Protein AF-L9Y5I9-F1 (afdb_monomer_lite)

Organism: NCBI:txid1227496

Structure (mmCIF, N/CA/C/O backbone):
data_AF-L9Y5I9-F1
#
_entry.id   AF-L9Y5I9-F1
#
loop_
_atom_site.group_PDB
_atom_site.id
_atom_site.type_symbol
_atom_site.label_atom_id
_atom_site.label_alt_id
_atom_site.label_comp_id
_atom_site.label_asym_id
_atom_site.label_entity_id
_atom_site.label_seq_id
_atom_site.pdbx_PDB_ins_code
_atom_site.Cartn_x
_atom_site.Cartn_y
_atom_site.Cartn_z
_atom_site.occupancy
_atom_site.B_iso_or_equiv
_atom_site.auth_seq_id
_atom_site.auth_comp_id
_atom_site.auth_asym_id
_atom_site.auth_atom_id
_atom_site.pdbx_PDB_model_num
ATOM 1 N N . MET A 1 1 ? 33.901 -44.010 -12.557 1.00 44.62 1 MET A N 1
ATOM 2 C CA . MET A 1 1 ? 33.894 -42.882 -11.607 1.00 44.62 1 MET A CA 1
ATOM 3 C C . MET A 1 1 ? 32.979 -41.817 -12.180 1.00 44.62 1 MET A C 1
ATOM 5 O O . MET A 1 1 ? 33.336 -41.213 -13.182 1.00 44.62 1 MET A O 1
ATOM 9 N N . ALA A 1 2 ? 31.780 -41.702 -11.600 1.00 41.19 2 ALA A N 1
ATOM 10 C CA . ALA A 1 2 ? 30.924 -40.517 -11.685 1.00 41.19 2 ALA A CA 1
ATOM 11 C C . ALA A 1 2 ? 31.753 -39.282 -11.259 1.00 41.19 2 ALA A C 1
ATOM 13 O O . ALA A 1 2 ? 32.724 -39.438 -10.526 1.00 41.19 2 ALA A O 1
ATOM 14 N N . ASP A 1 3 ? 31.511 -38.062 -11.714 1.00 40.16 3 ASP A N 1
ATOM 15 C CA . ASP A 1 3 ? 30.253 -37.343 -11.558 1.00 40.16 3 ASP A CA 1
ATOM 16 C C . ASP A 1 3 ? 30.343 -36.080 -12.439 1.00 40.16 3 ASP A C 1
ATOM 18 O O . ASP A 1 3 ? 31.222 -35.239 -12.230 1.00 40.16 3 ASP A O 1
ATOM 22 N N . GLN A 1 4 ? 29.508 -35.960 -13.476 1.00 44.47 4 GLN A N 1
ATOM 23 C CA . GLN A 1 4 ? 29.348 -34.692 -14.193 1.00 44.47 4 GLN A CA 1
ATOM 24 C C . GLN A 1 4 ? 28.259 -33.910 -13.467 1.00 44.47 4 GLN A C 1
ATOM 26 O O . GLN A 1 4 ? 27.074 -34.068 -13.743 1.00 44.47 4 GLN A O 1
ATOM 31 N N . LEU A 1 5 ? 28.682 -33.083 -12.511 1.00 48.31 5 LEU A N 1
ATOM 32 C CA . LEU A 1 5 ? 27.813 -32.149 -11.808 1.00 48.31 5 LEU A CA 1
ATOM 33 C C . LEU A 1 5 ? 27.230 -31.139 -12.802 1.00 48.31 5 LEU A C 1
ATOM 35 O O . LEU A 1 5 ? 27.894 -30.197 -13.241 1.00 48.31 5 LEU A O 1
ATOM 39 N N . THR A 1 6 ? 25.961 -31.349 -13.132 1.00 48.31 6 THR A N 1
ATOM 40 C CA . THR A 1 6 ? 25.073 -30.417 -13.818 1.00 48.31 6 THR A CA 1
ATOM 41 C C . THR A 1 6 ? 25.069 -29.088 -13.060 1.00 48.31 6 THR A C 1
ATOM 43 O O . THR A 1 6 ? 24.433 -28.951 -12.014 1.00 48.31 6 THR A O 1
ATOM 46 N N . ARG A 1 7 ? 25.797 -28.085 -13.565 1.00 44.47 7 ARG A N 1
ATOM 47 C CA . ARG A 1 7 ? 25.635 -26.695 -13.124 1.00 44.47 7 ARG A CA 1
ATOM 48 C C . ARG A 1 7 ? 24.237 -26.250 -13.536 1.00 44.47 7 ARG A C 1
ATOM 50 O O . ARG A 1 7 ? 24.024 -25.868 -14.682 1.00 44.47 7 ARG A O 1
ATOM 57 N N . ALA A 1 8 ? 23.297 -26.301 -12.597 1.00 41.94 8 ALA A N 1
ATOM 58 C CA . ALA A 1 8 ? 22.062 -25.542 -12.692 1.00 41.94 8 ALA A CA 1
ATOM 59 C C . ALA A 1 8 ? 22.444 -24.077 -12.952 1.00 41.94 8 ALA A C 1
ATOM 61 O O . ALA A 1 8 ? 23.089 -23.439 -12.114 1.00 41.94 8 ALA A O 1
ATOM 62 N N . GLN A 1 9 ? 22.119 -23.577 -14.145 1.00 38.34 9 GLN A N 1
ATOM 63 C CA . GLN A 1 9 ? 22.194 -22.160 -14.468 1.00 38.34 9 GLN A CA 1
ATOM 64 C C . GLN A 1 9 ? 21.215 -21.449 -13.532 1.00 38.34 9 GLN A C 1
ATOM 66 O O . GLN A 1 9 ? 20.019 -21.395 -13.798 1.00 38.34 9 GLN A O 1
ATOM 71 N N . ARG A 1 10 ? 21.707 -20.948 -12.393 1.00 38.22 10 ARG A N 1
ATOM 72 C CA . ARG A 1 10 ? 20.985 -19.916 -11.653 1.00 38.22 10 ARG A CA 1
ATOM 73 C C . ARG A 1 10 ? 20.962 -18.715 -12.584 1.00 38.22 10 ARG A C 1
ATOM 75 O O . ARG A 1 10 ? 22.007 -18.105 -12.805 1.00 38.22 10 ARG A O 1
ATOM 82 N N . HIS A 1 11 ? 19.811 -18.450 -13.192 1.00 42.81 11 HIS A N 1
ATOM 83 C CA . HIS A 1 11 ? 19.554 -17.138 -13.765 1.00 42.81 11 HIS A CA 1
ATOM 84 C C . HIS A 1 11 ? 19.874 -16.122 -12.660 1.00 42.81 11 HIS A C 1
ATOM 86 O O . HIS A 1 11 ? 19.327 -16.271 -11.565 1.00 42.81 11 HIS A O 1
ATOM 92 N N . PRO A 1 12 ? 20.810 -15.181 -12.865 1.00 48.12 12 PRO A N 1
ATOM 93 C CA . PRO A 1 12 ? 20.970 -14.098 -11.913 1.00 48.12 12 PRO A CA 1
ATOM 94 C C . PRO A 1 12 ? 19.633 -13.362 -11.869 1.00 48.12 12 PRO A C 1
ATOM 96 O O . PRO A 1 12 ? 19.087 -13.028 -12.925 1.00 48.12 12 PRO A O 1
ATOM 99 N N . ASP A 1 13 ? 19.083 -13.178 -10.669 1.00 56.97 13 ASP A N 1
ATOM 100 C CA . ASP A 1 13 ? 17.950 -12.277 -10.505 1.00 56.97 13 ASP A CA 1
ATOM 101 C C . ASP A 1 13 ? 18.347 -10.926 -11.126 1.00 56.97 13 ASP A C 1
ATOM 103 O O . ASP A 1 13 ? 19.483 -10.479 -10.912 1.00 56.97 13 ASP A O 1
ATOM 107 N N . PRO A 1 14 ? 17.488 -10.322 -11.965 1.00 59.72 14 PRO A N 1
ATOM 108 C CA . PRO A 1 14 ? 17.801 -9.050 -12.606 1.00 59.72 14 PRO A CA 1
ATOM 109 C C . PRO A 1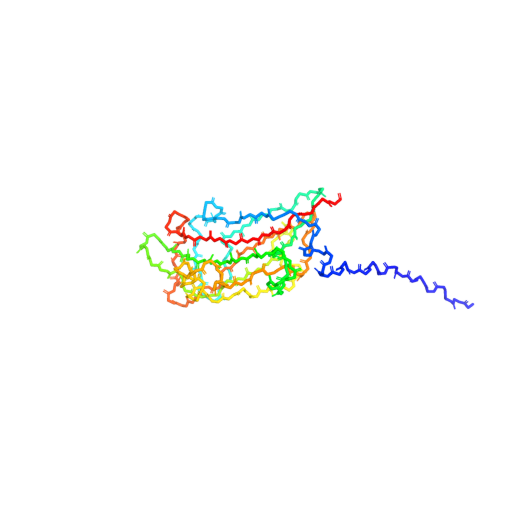 14 ? 18.188 -8.009 -11.549 1.00 59.72 14 PRO A C 1
ATOM 111 O O . PRO A 1 14 ? 17.601 -7.980 -10.465 1.00 59.72 14 PRO A O 1
ATOM 114 N N . ASP A 1 15 ? 19.190 -7.177 -11.854 1.00 68.38 15 ASP A N 1
ATOM 115 C CA . ASP A 1 15 ? 19.625 -6.109 -10.951 1.00 68.38 15 ASP A CA 1
ATOM 116 C C . ASP A 1 15 ? 18.411 -5.226 -10.611 1.00 68.38 15 ASP A C 1
ATOM 118 O O . ASP A 1 15 ? 17.645 -4.829 -11.492 1.00 68.38 15 ASP A O 1
ATOM 122 N N . VAL A 1 16 ? 18.220 -4.916 -9.326 1.00 63.91 16 VAL A N 1
ATOM 123 C CA . VAL A 1 16 ? 17.120 -4.066 -8.839 1.00 63.91 16 VAL A CA 1
ATOM 124 C C . VAL A 1 16 ? 17.113 -2.716 -9.560 1.00 63.91 16 VAL A C 1
ATOM 126 O O . VAL A 1 16 ? 16.048 -2.139 -9.776 1.00 63.91 16 VAL A O 1
ATOM 129 N N . ARG A 1 17 ? 18.284 -2.232 -9.995 1.00 61.31 17 ARG A N 1
ATOM 130 C CA . ARG A 1 17 ? 18.413 -1.011 -10.803 1.00 61.31 17 ARG A CA 1
ATOM 131 C C . ARG A 1 17 ? 17.784 -1.138 -12.189 1.00 61.31 17 ARG A C 1
ATOM 133 O O . ARG A 1 17 ? 17.122 -0.201 -12.627 1.00 61.31 17 ARG A O 1
ATOM 140 N N . ASP A 1 18 ? 17.954 -2.283 -12.845 1.00 69.69 18 ASP A N 1
ATOM 141 C CA . ASP A 1 18 ? 17.366 -2.548 -14.163 1.00 69.69 18 ASP A CA 1
ATOM 142 C C . ASP A 1 18 ? 15.847 -2.722 -14.049 1.00 69.69 18 ASP A C 1
ATOM 144 O O . ASP A 1 18 ? 15.090 -2.221 -14.883 1.00 69.69 18 ASP A O 1
ATOM 148 N N . LEU A 1 19 ? 15.386 -3.362 -12.968 1.00 72.69 19 LEU A N 1
ATOM 149 C CA . LEU A 1 19 ? 13.963 -3.460 -12.647 1.00 72.69 19 LEU A CA 1
ATOM 150 C C . LEU A 1 19 ? 13.363 -2.063 -12.439 1.00 72.69 19 LEU A C 1
ATOM 152 O O . LEU A 1 19 ? 12.431 -1.677 -13.139 1.00 72.69 19 LEU A O 1
ATOM 156 N N . ALA A 1 20 ? 13.958 -1.243 -11.573 1.00 68.38 20 ALA A N 1
ATOM 157 C CA . ALA A 1 20 ? 13.471 0.101 -11.258 1.00 68.38 20 ALA A CA 1
ATOM 158 C C . ALA A 1 20 ? 13.202 1.005 -12.482 1.00 68.38 20 ALA A C 1
ATOM 160 O O . ALA A 1 20 ? 12.400 1.933 -12.376 1.00 68.38 20 ALA A O 1
ATOM 161 N N . GLN A 1 21 ? 13.838 0.742 -13.630 1.00 71.69 21 GLN A N 1
ATOM 162 C CA . GLN A 1 21 ? 13.704 1.533 -14.858 1.00 71.69 21 GLN A CA 1
ATOM 163 C C . GLN A 1 21 ? 12.948 0.824 -16.000 1.00 71.69 21 GLN A C 1
ATOM 165 O O . GLN A 1 21 ? 12.560 1.485 -16.963 1.00 71.69 21 GLN A O 1
ATOM 170 N N . GLY A 1 22 ? 12.744 -0.496 -15.928 1.00 76.00 22 GLY A N 1
ATOM 171 C CA . GLY A 1 22 ? 12.279 -1.306 -17.063 1.00 76.00 22 GLY A CA 1
ATOM 172 C C . GLY A 1 22 ? 10.764 -1.525 -17.170 1.00 76.00 22 GLY A C 1
ATOM 173 O O . GLY A 1 22 ? 10.289 -1.944 -18.226 1.00 76.00 22 GLY A O 1
ATOM 174 N N . GLY A 1 23 ? 10.001 -1.269 -16.104 1.00 85.12 23 GLY A N 1
ATOM 175 C CA . GLY A 1 23 ? 8.563 -1.558 -16.047 1.00 85.12 23 GLY A CA 1
ATOM 176 C C . GLY A 1 23 ? 7.667 -0.318 -16.004 1.00 85.12 23 GLY A C 1
ATOM 177 O O . GLY A 1 23 ? 8.108 0.798 -15.731 1.00 85.12 23 GLY A O 1
ATOM 178 N N . SER A 1 24 ? 6.374 -0.512 -16.269 1.00 90.44 24 SER A N 1
ATOM 179 C CA . SER A 1 24 ? 5.374 0.562 -16.246 1.00 90.44 24 SER A CA 1
ATOM 180 C C . SER A 1 24 ? 4.733 0.693 -14.862 1.00 90.44 24 SER A C 1
ATOM 182 O O . SER A 1 24 ? 4.241 -0.310 -14.336 1.00 90.44 24 SER A O 1
ATOM 184 N N . PRO A 1 25 ? 4.668 1.899 -14.270 1.00 93.75 25 PRO A N 1
ATOM 185 C CA . PRO A 1 25 ? 4.006 2.087 -12.988 1.00 93.75 25 PRO A CA 1
ATOM 186 C C . PRO A 1 25 ? 2.492 1.931 -13.121 1.00 93.75 25 PRO A C 1
ATOM 188 O O . PRO A 1 25 ? 1.864 2.434 -14.058 1.00 93.75 25 PRO A O 1
ATOM 191 N N . LYS A 1 26 ? 1.890 1.302 -12.119 1.00 96.25 26 LYS A N 1
ATOM 192 C CA . LYS A 1 26 ? 0.448 1.251 -11.895 1.00 96.25 26 LYS A CA 1
ATOM 193 C C . LYS A 1 26 ? 0.155 1.791 -10.507 1.00 96.25 26 LYS A C 1
ATOM 195 O O . LYS A 1 26 ? 0.928 1.586 -9.575 1.00 96.25 26 LYS A O 1
ATOM 200 N N . THR A 1 27 ? -0.962 2.496 -10.375 1.00 96.69 27 THR A N 1
ATOM 201 C CA . THR A 1 27 ? -1.371 3.105 -9.106 1.00 96.69 27 THR A CA 1
ATOM 202 C C . THR A 1 27 ? -2.488 2.293 -8.471 1.00 96.69 27 THR A C 1
ATOM 204 O O . THR A 1 27 ? -3.496 2.005 -9.118 1.00 96.69 27 THR A O 1
ATOM 207 N N . ILE A 1 28 ? -2.334 1.993 -7.188 1.00 97.81 28 ILE A N 1
ATOM 208 C CA . ILE A 1 28 ? -3.388 1.468 -6.326 1.00 97.81 28 ILE A CA 1
ATOM 209 C C . ILE A 1 28 ? -4.049 2.671 -5.646 1.00 97.81 28 ILE A C 1
ATOM 211 O O . ILE A 1 28 ? -3.359 3.535 -5.104 1.00 97.81 28 ILE A O 1
ATOM 215 N N . ARG A 1 29 ? -5.375 2.753 -5.749 1.00 97.75 29 ARG A N 1
ATOM 216 C CA . ARG A 1 29 ? -6.213 3.839 -5.224 1.00 97.75 29 ARG A CA 1
ATOM 217 C C . ARG A 1 29 ? -7.281 3.240 -4.320 1.00 97.75 29 ARG A C 1
ATOM 219 O O . ARG A 1 29 ? -7.519 2.038 -4.407 1.00 97.75 29 ARG A O 1
ATOM 226 N N . SER A 1 30 ? -7.972 4.069 -3.544 1.00 96.81 30 SER A N 1
ATOM 227 C CA . SER A 1 30 ? -9.023 3.611 -2.623 1.00 96.81 30 SER A CA 1
ATOM 228 C C . SER A 1 30 ? -10.104 2.777 -3.304 1.00 96.81 30 SER A C 1
ATOM 230 O O . SER A 1 30 ? -10.519 1.761 -2.773 1.00 96.81 30 SER A O 1
ATOM 232 N N . SER A 1 31 ? -10.468 3.109 -4.548 1.00 96.94 31 SER A N 1
ATOM 233 C CA . SER A 1 31 ? -11.432 2.337 -5.348 1.00 96.94 31 SER A CA 1
ATOM 234 C C . SER A 1 31 ? -10.994 0.908 -5.694 1.00 96.94 31 SER A C 1
ATOM 236 O O . SER A 1 31 ? -11.747 0.189 -6.341 1.00 96.94 31 SER A O 1
ATOM 238 N N . HIS A 1 32 ? -9.756 0.524 -5.379 1.00 97.62 32 HIS A N 1
ATOM 239 C CA . HIS A 1 32 ? -9.262 -0.840 -5.545 1.00 97.62 32 HIS A CA 1
ATOM 240 C C . HIS A 1 32 ? -9.249 -1.626 -4.228 1.00 97.62 32 HIS A C 1
ATOM 242 O O . HIS A 1 32 ? -8.940 -2.810 -4.272 1.00 97.62 32 HIS A O 1
ATOM 248 N N . LEU A 1 33 ? -9.506 -0.985 -3.085 1.00 97.38 33 LEU A N 1
ATOM 249 C CA . LEU A 1 33 ? -9.489 -1.654 -1.789 1.00 97.38 33 LEU A CA 1
ATOM 250 C C . LEU A 1 33 ? -10.652 -2.650 -1.659 1.00 97.38 33 LEU A C 1
ATOM 252 O O . LEU A 1 33 ? -11.717 -2.460 -2.248 1.00 97.38 33 LEU A O 1
ATOM 256 N N . GLU A 1 34 ? -10.430 -3.695 -0.868 1.00 96.56 34 GLU A N 1
ATOM 257 C CA . GLU A 1 34 ? -11.428 -4.706 -0.507 1.00 96.56 34 GLU A CA 1
ATOM 258 C C . GLU A 1 34 ? -12.403 -4.126 0.533 1.00 96.56 34 GLU A C 1
ATOM 260 O O . GLU A 1 34 ? -12.208 -4.260 1.741 1.00 96.56 34 GLU A O 1
ATOM 265 N N . ASP A 1 35 ? -13.429 -3.426 0.050 1.00 95.75 35 ASP A N 1
ATOM 266 C CA . ASP A 1 35 ? -14.468 -2.805 0.879 1.00 95.75 35 ASP A CA 1
ATOM 267 C C . ASP A 1 35 ? -15.152 -3.825 1.809 1.00 95.75 35 ASP A C 1
ATOM 269 O O . ASP A 1 35 ? -15.507 -4.931 1.390 1.00 95.75 35 AS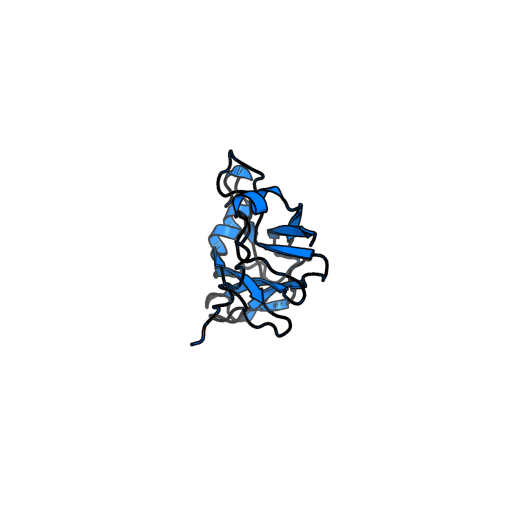P A O 1
ATOM 273 N N . GLY A 1 36 ? -15.331 -3.458 3.080 1.00 94.62 36 GLY A N 1
ATOM 274 C CA . GLY A 1 36 ? -15.904 -4.324 4.113 1.00 94.62 36 GLY A CA 1
ATOM 275 C C . GLY A 1 36 ? -14.942 -5.369 4.691 1.00 94.62 36 GLY A C 1
ATOM 276 O O . GLY A 1 36 ? -15.380 -6.250 5.432 1.00 94.62 36 GLY A O 1
ATOM 277 N N . ALA A 1 37 ? -13.641 -5.316 4.382 1.00 95.69 37 ALA A N 1
ATOM 278 C CA . ALA A 1 37 ? -12.657 -6.181 5.031 1.00 95.69 37 ALA A CA 1
ATOM 279 C C . ALA A 1 37 ? -12.586 -5.893 6.543 1.00 95.69 37 ALA A C 1
ATOM 281 O O . ALA A 1 37 ? -12.235 -4.788 6.955 1.00 95.69 37 ALA A O 1
ATOM 282 N N . THR A 1 38 ? -12.900 -6.894 7.370 1.00 9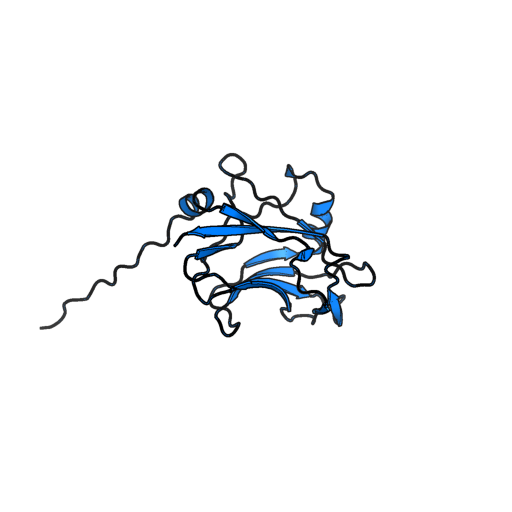6.56 38 THR A N 1
ATOM 283 C CA . THR A 1 38 ? -12.884 -6.769 8.835 1.00 96.56 38 THR A CA 1
ATOM 284 C C . THR A 1 38 ? -11.477 -6.958 9.394 1.00 96.56 38 THR A C 1
ATOM 286 O O . THR A 1 38 ? -10.852 -8.006 9.196 1.00 96.56 38 THR A O 1
ATOM 289 N N . MET A 1 39 ? -10.998 -5.959 10.129 1.00 95.19 39 MET A N 1
ATOM 290 C CA . MET A 1 39 ? -9.744 -5.981 10.867 1.00 95.19 39 MET A CA 1
ATOM 291 C C . MET A 1 39 ? -9.817 -6.987 12.017 1.00 95.19 39 MET A C 1
ATOM 293 O O . MET A 1 39 ? -10.810 -7.068 12.736 1.00 95.19 39 MET A O 1
ATOM 297 N N . ASN A 1 40 ? -8.753 -7.769 12.185 1.00 92.69 40 ASN A N 1
ATOM 298 C CA . ASN A 1 40 ? -8.615 -8.718 13.285 1.00 92.69 40 ASN A CA 1
ATOM 299 C C . ASN A 1 40 ? -7.261 -8.463 13.936 1.00 92.69 40 ASN A C 1
ATOM 301 O O . ASN A 1 40 ? -6.229 -8.725 13.312 1.00 92.69 40 ASN A O 1
ATOM 305 N N . ALA A 1 41 ? -7.253 -7.961 15.166 1.00 90.12 41 ALA A N 1
ATOM 306 C CA . ALA A 1 41 ? -6.025 -7.516 15.807 1.00 90.12 41 ALA A CA 1
ATOM 307 C C . ALA A 1 41 ? -4.962 -8.624 15.850 1.00 90.12 41 ALA A C 1
ATOM 309 O O . ALA A 1 41 ? -5.235 -9.781 16.190 1.00 90.12 41 ALA A O 1
ATOM 310 N N . GLY A 1 42 ? -3.734 -8.265 15.471 1.00 85.19 42 GLY A N 1
ATOM 311 C CA . GLY A 1 42 ? -2.601 -9.191 15.397 1.00 85.19 42 GLY A CA 1
ATOM 312 C C . GLY A 1 42 ? -2.662 -10.224 14.262 1.00 85.19 42 GLY A C 1
ATOM 313 O O . GLY A 1 42 ? -1.743 -11.038 14.149 1.00 85.19 42 GLY A O 1
ATOM 314 N N . ASN A 1 43 ? -3.695 -10.199 13.414 1.00 90.69 43 ASN A N 1
ATOM 315 C CA . ASN A 1 43 ? -3.777 -11.000 12.196 1.00 90.69 43 ASN A CA 1
ATOM 316 C C . ASN A 1 43 ? -3.659 -10.108 10.959 1.00 90.69 43 ASN A C 1
ATOM 318 O O . ASN A 1 43 ? -4.077 -8.954 10.954 1.00 90.69 43 ASN A O 1
ATOM 322 N N . GLU A 1 44 ? -3.107 -10.672 9.889 1.00 91.31 44 GLU A N 1
ATOM 323 C CA . GLU A 1 44 ? -3.054 -9.989 8.603 1.00 91.31 44 GLU A CA 1
ATOM 324 C C . GLU A 1 44 ? -4.405 -10.054 7.895 1.00 91.31 44 GLU A C 1
ATOM 326 O O . GLU A 1 44 ? -4.946 -11.135 7.649 1.00 91.31 44 GLU A O 1
ATOM 331 N N . VAL A 1 45 ? -4.906 -8.893 7.493 1.00 95.31 45 VAL A N 1
ATOM 332 C CA . VAL A 1 45 ? -6.113 -8.753 6.683 1.00 95.31 45 VAL A CA 1
ATOM 333 C C . VAL A 1 45 ? -5.725 -8.192 5.325 1.00 95.31 45 VAL A C 1
ATOM 335 O O . VAL A 1 45 ? -5.037 -7.180 5.228 1.00 95.31 45 VAL A O 1
ATOM 338 N N . THR A 1 46 ? -6.137 -8.866 4.252 1.00 96.25 46 THR A N 1
ATOM 339 C CA . THR A 1 46 ? -5.882 -8.384 2.889 1.00 96.25 46 THR A CA 1
ATOM 340 C C . THR A 1 46 ? -6.816 -7.227 2.577 1.00 96.25 46 THR A C 1
ATOM 342 O O . THR A 1 46 ? -8.029 -7.396 2.615 1.00 96.25 46 THR A O 1
ATOM 345 N N . VAL A 1 47 ? -6.241 -6.070 2.250 1.00 96.88 47 VAL A N 1
ATOM 346 C CA . VAL A 1 47 ? -6.986 -4.845 1.914 1.00 96.88 47 VAL A CA 1
ATOM 347 C C . VAL A 1 47 ? -6.911 -4.509 0.427 1.00 96.88 47 VAL A C 1
ATOM 349 O O . VAL A 1 47 ? -7.682 -3.694 -0.061 1.00 96.88 47 VAL A O 1
ATOM 352 N N . TRP A 1 48 ? -5.995 -5.136 -0.312 1.00 97.56 48 TRP A N 1
ATOM 353 C CA . TRP A 1 48 ? -5.933 -5.082 -1.771 1.00 97.56 48 TRP A CA 1
ATOM 354 C C . TRP A 1 48 ? -5.267 -6.340 -2.314 1.00 97.56 48 TRP A C 1
ATOM 356 O O . TRP A 1 48 ? -4.280 -6.818 -1.745 1.00 97.56 48 TRP A O 1
ATOM 366 N N . LYS A 1 49 ? -5.749 -6.830 -3.458 1.00 96.44 49 LYS A N 1
ATOM 367 C CA . LYS A 1 49 ? -5.178 -7.980 -4.155 1.00 96.44 49 LYS A CA 1
ATOM 368 C C . LYS A 1 49 ? -5.248 -7.815 -5.668 1.00 96.44 49 LYS A C 1
ATOM 370 O O . LYS A 1 49 ? -6.229 -7.323 -6.218 1.00 96.44 49 LYS A O 1
ATOM 375 N N . SER A 1 50 ? -4.220 -8.290 -6.366 1.00 96.44 50 SER A N 1
ATOM 376 C CA . SER A 1 50 ? -4.225 -8.404 -7.825 1.00 96.44 50 SER A CA 1
ATOM 377 C C . SER A 1 50 ? -3.553 -9.694 -8.277 1.00 96.44 50 SER A C 1
ATOM 379 O O . SER A 1 50 ? -2.421 -9.982 -7.885 1.00 96.44 50 SER A O 1
ATOM 381 N N . LYS A 1 51 ? -4.244 -10.478 -9.115 1.00 95.94 51 LYS A N 1
ATOM 382 C CA . LYS A 1 51 ? -3.662 -11.665 -9.755 1.00 95.94 51 LYS A CA 1
ATOM 383 C C . LYS A 1 51 ? -2.714 -11.228 -10.866 1.00 95.94 51 LYS A C 1
ATOM 385 O O . LYS A 1 51 ? -3.092 -10.407 -11.699 1.00 95.94 51 LYS A O 1
ATOM 390 N N . VAL A 1 52 ? -1.522 -11.817 -10.915 1.00 94.56 52 VAL A N 1
ATOM 391 C CA . VAL A 1 52 ? -0.566 -11.578 -12.000 1.00 94.56 52 VAL A CA 1
ATOM 392 C C . VAL A 1 52 ? -1.006 -12.353 -13.255 1.00 94.56 52 VAL A C 1
ATOM 394 O O . VAL A 1 52 ? -1.156 -13.579 -13.191 1.00 94.56 52 VAL A O 1
ATOM 397 N N . PRO A 1 53 ? -1.239 -11.680 -14.399 1.00 94.56 53 PRO A N 1
ATOM 398 C CA . PRO A 1 53 ? -1.530 -12.353 -15.666 1.00 94.56 53 PRO A CA 1
ATOM 399 C C . PRO A 1 53 ? -0.350 -13.192 -16.178 1.00 94.56 53 PRO A C 1
ATOM 401 O O . PRO A 1 53 ? 0.803 -12.899 -15.877 1.00 94.56 53 PRO A O 1
ATOM 404 N N . ALA A 1 54 ? -0.635 -14.200 -17.006 1.00 92.38 54 ALA A N 1
ATOM 405 C CA . ALA A 1 54 ? 0.362 -15.148 -17.518 1.00 92.38 54 ALA A CA 1
ATOM 406 C C . ALA A 1 54 ? 1.524 -14.497 -18.295 1.00 92.38 54 ALA A C 1
ATOM 408 O O . ALA A 1 54 ? 2.670 -14.931 -18.211 1.00 92.38 54 ALA A O 1
ATOM 409 N N . ASP A 1 55 ? 1.242 -13.430 -19.041 1.00 92.62 55 ASP A N 1
ATOM 410 C CA . ASP A 1 55 ? 2.205 -12.697 -19.871 1.00 92.62 55 ASP A CA 1
ATOM 411 C C . ASP A 1 55 ? 2.835 -11.496 -19.144 1.00 92.62 55 ASP A C 1
ATOM 413 O O . ASP A 1 55 ? 3.413 -10.603 -19.775 1.00 92.62 55 ASP A O 1
ATOM 417 N N . LYS A 1 56 ? 2.679 -11.429 -17.818 1.00 93.62 56 LYS A N 1
ATOM 418 C CA . LYS A 1 56 ? 3.114 -10.302 -16.995 1.00 93.62 56 LYS A CA 1
ATOM 419 C C . LYS A 1 56 ? 3.919 -10.757 -15.790 1.00 93.62 56 LYS A C 1
ATOM 421 O O . LYS A 1 56 ? 3.884 -11.908 -15.361 1.00 93.62 56 LYS A O 1
ATOM 426 N N . ALA A 1 57 ? 4.623 -9.793 -15.218 1.00 93.00 57 ALA A N 1
ATOM 427 C CA . ALA A 1 57 ? 5.227 -9.916 -13.906 1.00 93.00 57 ALA A CA 1
ATOM 428 C C . ALA A 1 57 ? 5.053 -8.601 -13.138 1.00 93.00 57 ALA A C 1
ATOM 430 O O . ALA A 1 57 ? 5.171 -7.525 -13.732 1.00 93.00 57 ALA A O 1
ATOM 431 N N . TYR A 1 58 ? 4.754 -8.679 -11.840 1.00 94.56 58 TYR A N 1
ATOM 432 C CA . TYR A 1 58 ? 4.482 -7.524 -10.980 1.00 94.56 58 TYR A CA 1
ATOM 433 C C . TYR A 1 58 ? 5.515 -7.404 -9.855 1.00 94.56 58 TYR A C 1
ATOM 435 O O . TYR A 1 58 ? 5.927 -8.398 -9.262 1.00 94.56 58 TYR A O 1
ATOM 443 N N . LEU A 1 59 ? 5.917 -6.174 -9.536 1.00 93.62 59 LEU A N 1
ATOM 444 C CA . LEU A 1 59 ? 6.742 -5.840 -8.371 1.00 93.62 59 LEU A CA 1
ATOM 445 C C . LEU A 1 59 ? 6.036 -4.784 -7.532 1.00 93.62 59 LEU A C 1
ATOM 447 O O . LEU A 1 59 ? 5.485 -3.835 -8.080 1.00 93.62 59 LEU A O 1
ATOM 451 N N . HIS A 1 60 ? 6.111 -4.910 -6.212 1.00 94.88 60 HIS A N 1
ATOM 452 C CA . HIS A 1 60 ? 5.721 -3.830 -5.307 1.00 94.88 60 HIS A CA 1
ATOM 453 C C . HIS A 1 60 ? 6.612 -2.601 -5.528 1.00 94.88 60 HIS A C 1
ATOM 455 O O . HIS A 1 60 ? 7.808 -2.740 -5.781 1.00 94.88 60 HIS A O 1
ATOM 461 N N . GLY A 1 61 ? 6.043 -1.401 -5.436 1.00 94.12 61 GLY A N 1
ATOM 462 C CA . GLY A 1 61 ? 6.762 -0.141 -5.623 1.00 94.12 61 GLY A CA 1
ATOM 463 C C . GLY A 1 61 ? 7.106 0.197 -7.073 1.00 94.12 61 GLY A C 1
ATOM 464 O O . GLY A 1 61 ? 6.799 -0.541 -8.016 1.00 94.12 61 GLY A O 1
ATOM 465 N N . HIS A 1 62 ? 7.722 1.362 -7.261 1.00 92.88 62 HIS A N 1
ATOM 466 C CA . HIS A 1 62 ? 8.210 1.829 -8.556 1.00 92.88 62 HIS A CA 1
ATOM 467 C C . HIS A 1 62 ? 9.413 2.764 -8.405 1.00 92.88 62 HIS A C 1
ATOM 469 O O . HIS A 1 62 ? 9.483 3.558 -7.471 1.00 92.88 62 HIS A O 1
ATOM 475 N N . GLY A 1 63 ? 10.343 2.686 -9.357 1.00 86.62 63 GLY A N 1
ATOM 476 C CA . GLY A 1 63 ? 11.536 3.518 -9.369 1.00 86.62 63 GLY A CA 1
ATOM 477 C C . GLY A 1 63 ? 12.577 3.175 -8.306 1.00 86.62 63 GLY A C 1
ATOM 478 O O . GLY A 1 63 ? 12.604 2.065 -7.766 1.00 86.62 63 GLY A O 1
ATOM 479 N N . THR A 1 64 ? 13.484 4.123 -8.074 1.00 81.69 64 THR A N 1
ATOM 480 C CA . THR A 1 64 ? 14.687 3.948 -7.248 1.00 81.69 64 THR A CA 1
ATOM 481 C C . THR A 1 64 ? 14.523 4.544 -5.855 1.00 81.69 64 THR A C 1
ATOM 483 O O . THR A 1 64 ? 13.705 5.431 -5.631 1.00 81.69 64 THR A O 1
ATOM 486 N N . ASP A 1 65 ? 15.342 4.077 -4.917 1.00 77.69 65 ASP A N 1
ATOM 487 C CA . ASP A 1 65 ? 15.473 4.640 -3.569 1.00 77.69 65 ASP A CA 1
ATOM 488 C C . ASP A 1 65 ? 16.133 6.029 -3.572 1.00 77.69 65 ASP A C 1
ATOM 490 O O . ASP A 1 65 ? 15.875 6.849 -2.694 1.00 77.69 65 ASP A O 1
ATOM 494 N N . ASN A 1 66 ? 16.957 6.322 -4.582 1.00 73.00 66 ASN A N 1
ATOM 495 C CA . ASN A 1 66 ? 17.538 7.642 -4.775 1.00 73.00 66 ASN A CA 1
ATOM 496 C C . ASN A 1 66 ? 16.633 8.539 -5.624 1.00 73.00 66 ASN A C 1
ATOM 498 O O . ASN A 1 66 ? 16.439 8.321 -6.823 1.00 73.00 66 ASN A O 1
ATOM 502 N N . ARG A 1 67 ? 16.172 9.609 -4.984 1.00 65.31 67 ARG A N 1
ATOM 503 C CA . ARG A 1 67 ? 15.332 10.661 -5.540 1.00 65.31 67 ARG A CA 1
ATOM 504 C C . ARG A 1 67 ? 15.901 11.361 -6.783 1.00 65.31 67 ARG A C 1
ATOM 506 O O . ARG A 1 67 ? 15.152 11.760 -7.664 1.00 65.31 67 ARG A O 1
ATOM 513 N N . GLU A 1 68 ? 17.222 11.488 -6.883 1.00 68.00 68 GLU A N 1
ATOM 514 C CA . GLU A 1 68 ? 17.885 12.149 -8.019 1.00 68.00 68 GLU A CA 1
ATOM 515 C C . GLU A 1 68 ? 18.196 11.192 -9.183 1.00 68.00 68 GLU A C 1
ATOM 517 O O . GLU A 1 68 ? 18.669 11.626 -10.231 1.00 68.00 68 GLU A O 1
ATOM 522 N N . SER A 1 69 ? 17.986 9.881 -9.005 1.00 59.22 69 SER A N 1
ATOM 523 C CA . SER A 1 69 ? 18.508 8.845 -9.913 1.00 59.22 69 SER A CA 1
ATOM 524 C C . SER A 1 69 ? 17.447 8.059 -10.686 1.00 59.22 69 SER A C 1
ATOM 526 O O . SER A 1 69 ? 17.802 7.114 -11.395 1.00 59.22 69 SER A O 1
ATOM 528 N N . GLY A 1 70 ? 16.166 8.420 -10.594 1.00 64.06 70 GLY A N 1
ATOM 529 C CA . GLY A 1 70 ? 15.114 7.661 -11.265 1.00 64.06 70 GLY A CA 1
ATOM 530 C C . GLY A 1 70 ? 13.700 8.201 -11.058 1.00 64.06 70 GLY A C 1
ATOM 531 O O . GLY A 1 70 ? 13.517 9.245 -10.433 1.00 64.06 70 GLY A O 1
ATOM 532 N N . PRO A 1 71 ? 12.687 7.510 -11.612 1.00 72.06 71 PRO A N 1
ATOM 533 C CA . PRO A 1 71 ? 11.291 7.840 -11.352 1.00 72.06 71 PRO A CA 1
ATOM 534 C C . PRO A 1 71 ? 10.980 7.714 -9.851 1.00 72.06 71 PRO A C 1
ATOM 536 O O . PRO A 1 71 ? 11.441 6.790 -9.190 1.00 72.06 71 PRO A O 1
ATOM 539 N N . GLU A 1 72 ? 10.209 8.656 -9.307 1.00 83.31 72 GLU A N 1
ATOM 540 C CA . GLU A 1 72 ? 9.864 8.717 -7.879 1.00 83.31 72 GLU A CA 1
ATOM 541 C C . GLU A 1 72 ? 8.438 8.181 -7.648 1.00 83.31 72 GLU A C 1
ATOM 543 O O . GLU A 1 72 ? 7.489 8.631 -8.299 1.00 83.31 72 GLU A O 1
ATOM 548 N N . ALA A 1 73 ? 8.261 7.283 -6.677 1.00 90.69 73 ALA A N 1
ATOM 549 C CA . ALA A 1 73 ? 6.954 6.778 -6.253 1.00 90.69 73 ALA A CA 1
ATOM 550 C C . ALA A 1 73 ? 6.625 7.240 -4.828 1.00 90.69 73 ALA A C 1
ATOM 552 O O . ALA A 1 73 ? 6.832 6.509 -3.866 1.00 90.69 73 ALA A O 1
ATOM 553 N N . PHE A 1 74 ? 6.135 8.471 -4.689 1.00 93.94 74 PHE A N 1
ATOM 554 C CA . PHE A 1 74 ? 5.699 9.005 -3.396 1.00 93.94 74 PHE A CA 1
ATOM 555 C C . PHE A 1 74 ? 4.336 8.454 -2.996 1.00 93.94 74 PHE A C 1
ATOM 557 O O . PHE A 1 74 ? 3.380 8.570 -3.774 1.00 93.94 74 PHE A O 1
ATOM 564 N N . ILE A 1 75 ? 4.253 7.901 -1.791 1.00 96.69 75 ILE A N 1
ATOM 565 C CA . ILE A 1 75 ? 3.087 7.171 -1.296 1.00 96.69 75 ILE A CA 1
ATOM 566 C C . ILE A 1 75 ? 2.450 7.833 -0.079 1.00 96.69 75 ILE A C 1
ATOM 568 O O . ILE A 1 75 ? 3.069 8.643 0.601 1.00 96.69 75 ILE A O 1
ATOM 572 N N . TYR A 1 76 ? 1.197 7.476 0.165 1.00 97.56 76 TYR A N 1
ATOM 573 C CA . TYR A 1 76 ? 0.473 7.721 1.408 1.00 97.56 76 TYR A CA 1
ATOM 574 C C . TYR A 1 76 ? -0.686 6.720 1.490 1.00 97.56 76 TYR A C 1
ATOM 576 O O . TYR A 1 76 ? -1.121 6.185 0.456 1.00 97.56 76 TYR A O 1
ATOM 584 N N . ALA A 1 77 ? -1.188 6.485 2.699 1.00 97.75 77 ALA A N 1
ATOM 585 C CA . ALA A 1 77 ? -2.359 5.652 2.925 1.00 97.75 77 ALA A CA 1
ATOM 586 C C . ALA A 1 77 ? -3.103 6.064 4.205 1.00 97.75 77 ALA A C 1
ATOM 588 O O . ALA A 1 77 ? -2.653 5.765 5.304 1.00 97.75 77 ALA A O 1
ATOM 589 N N . SER A 1 78 ? -4.269 6.692 4.049 1.00 96.94 78 SER A N 1
ATOM 590 C CA . SER A 1 78 ? -5.291 6.806 5.090 1.00 96.94 78 SER A CA 1
ATOM 591 C C . SER A 1 78 ? -6.335 5.717 4.843 1.00 96.94 78 SER A C 1
ATOM 593 O O . SER A 1 78 ? -7.033 5.735 3.827 1.00 96.94 78 SER A O 1
ATOM 595 N N . ILE A 1 79 ? -6.385 4.720 5.726 1.00 95.94 79 ILE A N 1
ATOM 596 C CA . ILE A 1 79 ? -7.342 3.616 5.666 1.00 95.94 79 ILE A CA 1
ATOM 597 C C . ILE A 1 79 ? -8.314 3.827 6.820 1.00 95.94 79 ILE A C 1
ATOM 599 O O . ILE A 1 79 ? -7.890 3.909 7.968 1.00 95.94 79 ILE A O 1
ATOM 603 N N . GLN A 1 80 ? -9.599 3.941 6.510 1.00 96.12 80 GLN A N 1
ATOM 604 C CA . GLN A 1 80 ? -10.633 4.302 7.476 1.00 96.12 80 GLN A CA 1
ATOM 605 C C . GLN A 1 80 ? -11.729 3.245 7.535 1.00 96.12 80 GLN A C 1
ATOM 607 O O . GLN A 1 80 ? -11.953 2.509 6.568 1.00 96.12 80 GLN A O 1
ATOM 612 N N . ASN A 1 81 ? -12.417 3.191 8.671 1.00 93.94 81 ASN A N 1
ATOM 613 C CA . ASN A 1 81 ? -13.669 2.464 8.814 1.00 93.94 81 ASN A CA 1
ATOM 614 C C . ASN A 1 81 ? -14.867 3.321 8.340 1.00 93.94 81 ASN A C 1
ATOM 616 O O . ASN A 1 81 ? -14.705 4.425 7.821 1.00 93.94 81 ASN A O 1
ATOM 620 N N . SER A 1 82 ? -16.090 2.808 8.494 1.00 84.94 82 SER A N 1
ATOM 621 C CA . SER A 1 82 ? -17.321 3.532 8.115 1.00 84.94 82 SER A CA 1
ATOM 622 C C . SER A 1 82 ? -17.719 4.683 9.062 1.00 84.94 82 SER A C 1
ATOM 624 O O . SER A 1 82 ? -18.678 5.410 8.780 1.00 84.94 82 SER A O 1
ATOM 626 N N . THR A 1 83 ? -17.014 4.858 10.187 1.00 88.62 83 THR A N 1
ATOM 627 C CA . THR A 1 83 ? -17.204 5.937 11.176 1.00 88.62 83 THR A CA 1
ATOM 628 C C . THR A 1 83 ? -16.135 7.036 11.073 1.00 88.62 83 THR A C 1
ATOM 630 O O . THR A 1 83 ? -15.941 7.804 12.015 1.00 88.62 83 THR A O 1
ATOM 633 N N . PRO A 1 84 ? -15.624 7.276 9.854 1.00 79.94 84 PRO A N 1
ATOM 634 C CA . PRO A 1 84 ? -14.358 7.965 9.541 1.00 79.94 84 PRO A CA 1
ATOM 635 C C . PRO A 1 84 ? -13.209 7.868 10.554 1.00 79.94 84 PRO A C 1
ATOM 637 O O . PRO A 1 84 ? -12.399 8.792 10.665 1.00 79.94 84 PRO A O 1
ATOM 640 N N . GLU A 1 85 ? -13.130 6.783 11.319 1.00 90.00 85 GLU A N 1
ATOM 641 C CA . GLU A 1 85 ? -12.000 6.543 12.210 1.00 90.00 85 GLU A CA 1
ATOM 642 C C . GLU A 1 85 ? -10.897 5.840 11.422 1.00 90.00 85 GLU A C 1
ATOM 644 O O . GLU A 1 85 ? -11.146 4.957 10.597 1.00 90.00 85 GLU A O 1
ATOM 649 N N . GLN A 1 86 ? -9.662 6.275 11.650 1.00 93.75 86 GLN A N 1
ATOM 650 C CA . GLN A 1 86 ? -8.492 5.685 11.020 1.00 93.75 86 GLN A CA 1
ATOM 651 C C . GLN A 1 86 ? -8.254 4.291 11.609 1.00 93.75 86 GLN A C 1
ATOM 653 O O . GLN A 1 86 ? -8.223 4.124 12.825 1.00 93.75 86 GLN A O 1
ATOM 658 N N . ILE A 1 87 ? -8.034 3.307 10.738 1.00 95.44 87 ILE A N 1
ATOM 659 C CA . ILE A 1 87 ? -7.533 1.995 11.140 1.00 95.44 87 ILE A CA 1
ATOM 660 C C . ILE A 1 87 ? -6.047 2.140 11.489 1.00 95.44 87 ILE A C 1
ATOM 662 O O . ILE A 1 87 ? -5.250 2.623 10.676 1.00 95.44 87 ILE A O 1
ATOM 666 N N . GLU A 1 88 ? -5.687 1.716 12.698 1.00 95.06 88 GLU A N 1
ATOM 667 C CA . GLU A 1 88 ? -4.322 1.722 13.228 1.00 95.06 88 GLU A CA 1
ATOM 668 C C . GLU A 1 88 ? -3.628 0.370 12.998 1.00 95.06 88 GLU A C 1
ATOM 670 O O . GLU A 1 88 ? -4.270 -0.683 12.915 1.00 95.06 88 GLU A O 1
ATOM 675 N N . GLY A 1 89 ? -2.299 0.399 12.899 1.00 95.81 89 GLY A N 1
ATOM 676 C CA . GLY A 1 89 ? -1.457 -0.779 12.699 1.00 95.81 89 GLY A CA 1
ATOM 677 C C . GLY A 1 89 ? -0.449 -0.604 11.567 1.00 95.81 89 GLY A C 1
ATOM 678 O O . GLY A 1 89 ? -0.096 0.513 11.193 1.00 95.81 89 GLY A O 1
ATOM 679 N N . ASP A 1 90 ? -0.010 -1.719 10.990 1.00 97.31 90 ASP A N 1
ATOM 680 C CA . ASP A 1 90 ? 1.088 -1.756 10.020 1.00 97.31 90 ASP A CA 1
ATOM 681 C C . ASP A 1 90 ? 0.623 -2.204 8.631 1.00 97.31 90 ASP A C 1
ATOM 683 O O . ASP A 1 90 ? -0.140 -3.168 8.489 1.00 97.31 90 ASP A O 1
ATOM 687 N N . LEU A 1 91 ? 1.149 -1.561 7.584 1.00 97.25 91 LEU A N 1
ATOM 688 C CA . LEU A 1 91 ? 0.902 -1.936 6.193 1.00 97.25 91 LEU A CA 1
ATOM 689 C C . LEU A 1 91 ? 2.046 -2.793 5.634 1.00 97.25 91 LEU A C 1
ATOM 691 O O . LEU A 1 91 ? 3.215 -2.402 5.641 1.00 97.25 91 LEU A O 1
ATOM 695 N N . TYR A 1 92 ? 1.697 -3.935 5.046 1.00 96.38 92 TYR A N 1
ATOM 696 C CA . TYR A 1 92 ? 2.632 -4.890 4.459 1.00 96.38 92 TYR A CA 1
ATOM 697 C C . TYR A 1 92 ? 2.391 -5.103 2.967 1.00 96.38 92 TYR A C 1
ATOM 699 O O . TYR A 1 92 ? 1.260 -5.203 2.491 1.00 96.38 92 TYR A O 1
ATOM 707 N N . ALA A 1 93 ? 3.492 -5.264 2.240 1.00 95.38 93 ALA A N 1
ATOM 708 C CA . ALA A 1 93 ? 3.542 -5.780 0.884 1.00 95.38 93 ALA A CA 1
ATOM 709 C C . ALA A 1 93 ? 3.806 -7.289 0.903 1.00 95.38 93 ALA A C 1
ATOM 711 O O . ALA A 1 93 ? 4.822 -7.748 1.441 1.00 95.38 93 ALA A O 1
ATOM 712 N N . VAL A 1 94 ? 2.908 -8.056 0.282 1.00 95.44 94 VAL A N 1
ATOM 713 C CA . VAL A 1 94 ? 2.960 -9.525 0.268 1.00 95.44 94 VAL A CA 1
ATOM 714 C C . VAL A 1 94 ? 2.827 -10.060 -1.159 1.00 95.44 94 VAL A C 1
ATOM 716 O O . VAL A 1 94 ? 2.197 -9.433 -2.017 1.00 95.44 94 VAL A O 1
ATOM 719 N N . ILE A 1 95 ? 3.457 -11.211 -1.419 1.00 94.88 95 ILE A N 1
ATOM 720 C CA . ILE A 1 95 ? 3.264 -12.010 -2.634 1.00 94.88 95 ILE A CA 1
ATOM 721 C C . ILE A 1 95 ? 2.809 -13.407 -2.228 1.00 94.88 95 ILE A C 1
ATOM 723 O O . ILE A 1 95 ? 3.507 -14.101 -1.480 1.00 94.88 95 ILE A O 1
ATOM 727 N N . THR A 1 96 ? 1.669 -13.829 -2.763 1.00 94.31 96 THR A N 1
ATOM 728 C CA . THR A 1 96 ? 1.065 -15.133 -2.471 1.00 94.31 96 THR A CA 1
ATOM 729 C C . THR A 1 96 ? 0.964 -16.017 -3.704 1.00 94.31 96 THR A C 1
ATOM 731 O O . THR A 1 96 ? 1.047 -15.534 -4.833 1.00 94.31 96 THR A O 1
ATOM 734 N N . ASP A 1 97 ? 0.803 -17.325 -3.503 1.00 91.19 97 ASP A N 1
ATOM 735 C CA . ASP A 1 97 ? 0.494 -18.270 -4.574 1.00 91.19 97 ASP A CA 1
ATOM 736 C C . ASP A 1 97 ? -1.006 -18.239 -4.901 1.00 91.19 97 ASP A C 1
ATOM 738 O O . ASP A 1 97 ? -1.791 -17.432 -4.387 1.00 91.19 97 ASP A O 1
ATOM 742 N N . SER A 1 98 ? -1.418 -19.141 -5.785 1.00 86.19 98 SER A N 1
ATOM 743 C CA . SER A 1 98 ? -2.814 -19.338 -6.158 1.00 86.19 98 SER A CA 1
ATOM 744 C C . SER A 1 98 ? -3.694 -19.820 -4.998 1.00 86.19 98 SER A C 1
ATOM 746 O O . SER A 1 98 ? -4.907 -19.629 -5.052 1.00 86.19 98 SER A O 1
ATOM 748 N N . GLU A 1 99 ? -3.102 -20.386 -3.942 1.00 85.06 99 GLU A N 1
ATOM 749 C CA . GLU A 1 99 ? -3.783 -20.852 -2.728 1.00 85.06 99 GLU A CA 1
ATOM 750 C C . GLU A 1 99 ? -3.777 -19.792 -1.608 1.00 85.06 99 GLU A C 1
ATOM 752 O O . GLU A 1 99 ? -4.315 -20.036 -0.529 1.00 85.06 99 GLU A O 1
ATOM 757 N N . GLY A 1 100 ? -3.204 -18.605 -1.851 1.00 80.00 100 GLY A N 1
ATOM 758 C CA . GLY A 1 100 ? -3.127 -17.513 -0.877 1.00 80.00 100 GLY A CA 1
ATOM 759 C C . GLY A 1 100 ? -2.037 -17.689 0.181 1.00 80.00 100 GLY A C 1
ATOM 760 O O . GLY A 1 100 ? -2.002 -16.929 1.147 1.00 80.00 100 GLY A O 1
ATOM 761 N N . ARG A 1 101 ? -1.137 -18.665 0.016 1.00 85.19 101 ARG A N 1
ATOM 762 C CA . ARG A 1 101 ? 0.008 -18.846 0.913 1.00 85.19 101 ARG A CA 1
ATOM 763 C C . ARG A 1 101 ? 1.120 -17.892 0.527 1.00 85.19 101 ARG A C 1
ATOM 765 O O . ARG A 1 101 ? 1.405 -17.717 -0.656 1.00 85.19 101 ARG A O 1
ATOM 772 N N . ASP A 1 102 ? 1.790 -17.342 1.527 1.00 82.00 102 ASP A N 1
ATOM 773 C CA . ASP A 1 102 ? 2.957 -16.495 1.324 1.00 82.00 102 ASP A CA 1
ATOM 774 C C . ASP A 1 102 ? 4.070 -17.301 0.638 1.00 82.00 102 ASP A C 1
ATOM 776 O O . ASP A 1 102 ? 4.559 -18.307 1.159 1.00 82.00 102 ASP A O 1
ATOM 780 N N . VAL A 1 103 ? 4.469 -16.871 -0.558 1.00 72.50 103 VAL A N 1
ATOM 781 C CA . VAL A 1 103 ? 5.513 -17.555 -1.352 1.00 72.50 103 VAL A CA 1
ATOM 782 C C . VAL A 1 103 ? 6.875 -16.921 -1.113 1.00 72.50 103 VAL A C 1
ATOM 784 O O . VAL A 1 103 ? 7.925 -17.527 -1.339 1.00 72.50 103 VAL A O 1
ATOM 787 N N . HIS A 1 104 ? 6.860 -15.675 -0.655 1.00 71.81 104 HIS A N 1
ATOM 788 C CA . HIS A 1 104 ? 8.023 -14.831 -0.482 1.00 71.81 104 HIS A CA 1
ATOM 789 C C . HIS A 1 104 ? 7.972 -14.110 0.862 1.00 71.81 104 HIS A C 1
ATOM 791 O O . HIS A 1 104 ? 6.927 -14.034 1.501 1.00 71.81 104 HIS A O 1
ATOM 797 N N . ALA A 1 105 ? 9.118 -13.579 1.294 1.00 70.12 105 ALA A N 1
ATOM 798 C CA . ALA A 1 105 ? 9.167 -12.744 2.485 1.00 70.12 105 ALA A CA 1
ATOM 799 C C . ALA A 1 105 ? 8.234 -11.533 2.312 1.00 70.12 105 ALA A C 1
ATOM 801 O O . ALA A 1 105 ? 8.314 -10.830 1.303 1.00 70.12 105 ALA A O 1
ATOM 802 N N . ARG A 1 106 ? 7.366 -11.298 3.301 1.00 84.50 106 ARG A N 1
ATOM 803 C CA . ARG A 1 106 ? 6.582 -10.064 3.415 1.00 84.50 106 ARG A CA 1
ATOM 804 C C . ARG A 1 106 ? 7.500 -8.889 3.742 1.00 84.50 106 ARG A C 1
ATOM 806 O O . ARG A 1 106 ? 8.497 -9.061 4.450 1.00 84.50 106 ARG A O 1
ATOM 813 N N . LYS A 1 107 ? 7.162 -7.700 3.249 1.00 91.62 107 LYS A N 1
ATOM 814 C CA . LYS A 1 107 ? 7.911 -6.474 3.532 1.00 91.62 107 LYS A CA 1
ATOM 815 C C . LYS A 1 107 ? 6.996 -5.417 4.125 1.00 91.62 107 LYS A C 1
ATOM 817 O O . LYS A 1 107 ? 5.991 -5.062 3.518 1.00 91.62 107 LYS A O 1
ATOM 822 N N . GLU A 1 108 ? 7.366 -4.928 5.296 1.00 94.69 108 GLU A N 1
ATOM 823 C CA . GLU A 1 108 ? 6.708 -3.790 5.929 1.00 94.69 108 GLU A CA 1
ATOM 824 C C . GLU A 1 108 ? 6.932 -2.532 5.082 1.00 94.69 108 GLU A C 1
ATOM 826 O O . GLU A 1 108 ? 8.041 -2.281 4.595 1.00 94.69 108 GLU A O 1
ATOM 831 N N . ILE A 1 109 ? 5.855 -1.789 4.851 1.00 95.25 109 ILE A N 1
ATOM 832 C CA . ILE A 1 109 ? 5.862 -0.509 4.141 1.00 95.25 109 ILE A CA 1
ATOM 833 C C . ILE A 1 109 ? 6.005 0.630 5.154 1.00 95.25 109 ILE A C 1
ATOM 835 O O . ILE A 1 109 ? 6.770 1.562 4.909 1.00 95.25 109 ILE A O 1
ATOM 839 N N . GLY A 1 110 ? 5.289 0.527 6.273 1.00 96.00 110 GLY A N 1
ATOM 840 C CA . GLY A 1 110 ? 5.295 1.458 7.396 1.00 96.00 110 GLY A CA 1
ATOM 841 C C . GLY A 1 110 ? 3.996 1.359 8.196 1.00 96.00 110 GLY A C 1
ATOM 842 O O . GLY A 1 110 ? 3.065 0.655 7.787 1.00 96.00 110 GLY A O 1
ATOM 843 N N . ASP A 1 111 ? 3.935 2.094 9.300 1.00 96.69 111 ASP A N 1
ATOM 844 C CA . ASP A 1 111 ? 2.739 2.226 10.125 1.00 96.69 111 ASP A CA 1
ATOM 845 C C . ASP A 1 111 ? 1.681 3.119 9.451 1.00 96.69 111 ASP A C 1
ATOM 847 O O . ASP A 1 111 ? 1.988 4.067 8.717 1.00 96.69 111 ASP A O 1
ATOM 851 N N . LEU A 1 112 ? 0.408 2.801 9.681 1.00 96.62 112 LEU A N 1
ATOM 852 C CA . LEU A 1 112 ? -0.734 3.482 9.071 1.00 96.62 112 LEU A CA 1
ATOM 853 C C . LEU A 1 112 ? -0.917 4.915 9.582 1.00 96.62 112 LEU A C 1
ATOM 855 O O . LEU A 1 112 ? -1.439 5.741 8.838 1.00 96.62 112 LEU A O 1
ATOM 859 N N . GLU A 1 113 ? -0.463 5.236 10.795 1.00 95.44 113 GLU A N 1
ATOM 860 C CA . GLU A 1 113 ? -0.521 6.599 11.338 1.00 95.44 113 GLU A CA 1
ATOM 861 C C . GLU A 1 113 ? 0.394 7.541 10.539 1.00 95.44 113 GLU A C 1
ATOM 863 O O . GLU A 1 113 ? -0.051 8.560 10.000 1.00 95.44 113 GLU A O 1
ATOM 868 N N . THR A 1 114 ? 1.662 7.162 10.372 1.00 96.25 114 THR A N 1
ATOM 869 C CA . THR A 1 114 ? 2.648 7.918 9.589 1.00 96.25 114 THR A CA 1
ATOM 870 C C . THR A 1 114 ? 2.247 7.989 8.118 1.00 96.25 114 THR A C 1
ATOM 872 O O . THR A 1 114 ? 2.370 9.040 7.482 1.00 96.25 114 THR A O 1
ATOM 875 N N . LEU A 1 115 ? 1.740 6.888 7.553 1.00 97.19 115 LEU A N 1
ATOM 876 C CA . LEU A 1 115 ? 1.274 6.862 6.165 1.00 97.19 115 LEU A CA 1
ATOM 877 C C . LEU A 1 115 ? 0.023 7.720 5.937 1.00 97.19 115 LEU A C 1
ATOM 879 O O . LEU A 1 115 ? -0.119 8.262 4.836 1.00 97.19 115 LEU A O 1
ATOM 883 N N . ALA A 1 116 ? -0.856 7.856 6.931 1.00 96.94 116 ALA A N 1
ATOM 884 C CA . ALA A 1 116 ? -2.014 8.741 6.864 1.00 96.94 116 ALA A CA 1
ATOM 885 C C . ALA A 1 116 ? -1.587 10.210 6.944 1.00 96.94 116 ALA A C 1
ATOM 887 O O . ALA A 1 116 ? -1.997 11.006 6.103 1.00 96.94 116 ALA A O 1
ATOM 888 N N . ALA A 1 117 ? -0.687 10.560 7.870 1.00 96.44 117 ALA A N 1
ATOM 889 C CA . ALA A 1 117 ? -0.151 11.919 7.985 1.00 96.44 117 ALA A CA 1
ATOM 890 C C . ALA A 1 117 ? 0.522 12.401 6.682 1.00 96.44 117 ALA A C 1
ATOM 892 O O . ALA A 1 117 ? 0.379 13.560 6.291 1.00 96.44 117 ALA A O 1
ATOM 893 N N . ALA A 1 118 ? 1.178 11.492 5.952 1.00 96.06 118 ALA A N 1
ATOM 894 C CA . ALA A 1 118 ? 1.796 11.785 4.659 1.00 96.06 118 ALA A CA 1
ATOM 895 C C . ALA A 1 118 ? 0.797 12.209 3.558 1.00 96.06 118 ALA A C 1
ATOM 897 O O . ALA A 1 118 ? 1.210 12.693 2.498 1.00 96.06 118 ALA A O 1
ATOM 898 N N . GLU A 1 119 ? -0.515 12.034 3.748 1.00 95.62 119 GLU A N 1
ATOM 899 C CA . GLU A 1 119 ? -1.520 12.542 2.811 1.00 95.62 119 GLU A CA 1
ATOM 900 C C . GLU A 1 119 ? -1.483 14.073 2.705 1.00 95.62 119 GLU A C 1
ATOM 902 O O . GLU A 1 119 ? -1.563 14.608 1.589 1.00 95.62 119 GLU A O 1
ATOM 907 N N . ASP A 1 12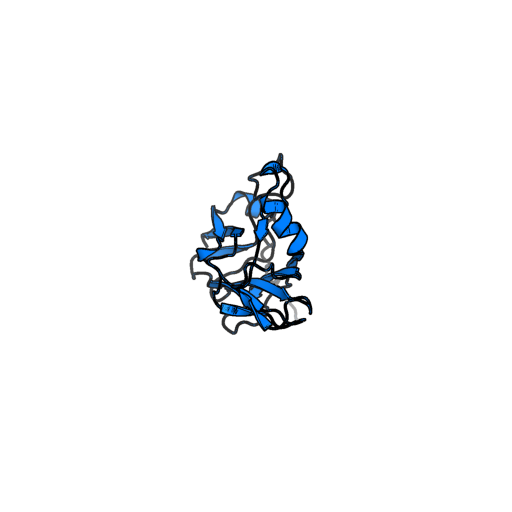0 ? -1.286 14.752 3.837 1.00 96.00 120 ASP A N 1
ATOM 908 C CA . ASP A 1 120 ? -1.275 16.213 3.949 1.00 96.00 120 ASP A CA 1
ATOM 909 C C . ASP A 1 120 ? 0.093 16.832 3.621 1.00 96.00 120 ASP A C 1
ATOM 911 O O . ASP A 1 120 ? 0.189 18.024 3.312 1.00 96.00 120 ASP A O 1
ATOM 915 N N . ASP A 1 121 ? 1.153 16.023 3.608 1.00 95.25 121 ASP A N 1
ATOM 916 C CA . ASP A 1 121 ? 2.497 16.476 3.266 1.00 95.25 121 ASP A CA 1
ATOM 917 C C . ASP A 1 121 ? 2.621 16.880 1.793 1.00 95.25 121 ASP A C 1
ATOM 919 O O . ASP A 1 121 ? 1.959 16.344 0.882 1.00 95.25 121 ASP A O 1
ATOM 923 N N . ASN A 1 122 ? 3.571 17.781 1.513 1.00 93.12 122 ASN A N 1
ATOM 924 C CA . ASN A 1 122 ? 3.957 18.070 0.137 1.00 93.12 122 ASN A CA 1
ATOM 925 C C . ASN A 1 122 ? 4.363 16.767 -0.552 1.00 93.12 122 ASN A C 1
ATOM 927 O O . ASN A 1 122 ? 5.091 15.961 0.018 1.00 93.12 122 ASN A O 1
ATOM 931 N N . ARG A 1 123 ? 3.966 16.581 -1.820 1.00 89.38 123 ARG A N 1
ATOM 932 C CA . ARG A 1 123 ? 4.236 15.348 -2.595 1.00 89.38 123 ARG A CA 1
ATOM 933 C C . ARG A 1 123 ? 5.666 14.830 -2.422 1.00 89.38 123 ARG A C 1
ATOM 935 O O . ARG A 1 123 ? 5.883 13.633 -2.368 1.00 89.38 123 ARG A O 1
ATOM 942 N N . THR A 1 124 ? 6.620 15.747 -2.391 1.00 89.38 124 THR A N 1
ATOM 943 C CA . THR A 1 124 ? 8.055 15.494 -2.332 1.00 89.38 124 THR A CA 1
ATOM 944 C C . THR A 1 124 ? 8.611 15.174 -0.947 1.00 89.38 124 THR A C 1
ATOM 946 O O . THR A 1 124 ? 9.786 14.843 -0.845 1.00 89.38 124 THR A O 1
ATOM 949 N N . GLU A 1 125 ? 7.829 15.358 0.105 1.00 89.75 125 GLU A N 1
ATOM 950 C CA . GLU A 1 125 ? 8.208 15.091 1.500 1.00 89.75 125 GLU A CA 1
ATOM 951 C C . GLU A 1 125 ? 7.649 13.746 1.982 1.00 89.75 125 GLU A C 1
ATOM 953 O O . GLU A 1 125 ? 8.124 13.200 2.971 1.00 89.75 125 GLU A O 1
ATOM 958 N N . ARG A 1 126 ? 6.711 13.174 1.220 1.00 93.62 126 ARG A N 1
ATOM 959 C CA . ARG A 1 126 ? 6.105 11.870 1.480 1.00 93.62 126 ARG A CA 1
ATOM 960 C C . ARG A 1 126 ? 7.124 10.730 1.395 1.00 93.62 126 ARG A C 1
ATOM 962 O O . ARG A 1 126 ? 8.098 10.835 0.637 1.00 93.62 126 ARG A O 1
ATOM 969 N N . PRO A 1 127 ? 6.863 9.595 2.067 1.00 93.19 127 PRO A N 1
ATOM 970 C CA . PRO A 1 127 ? 7.665 8.392 1.911 1.00 93.19 127 PRO A CA 1
ATOM 971 C C . PRO A 1 127 ? 7.766 7.957 0.444 1.00 93.19 127 PRO A C 1
ATOM 973 O O . PRO A 1 127 ? 6.800 8.022 -0.323 1.00 93.19 127 PRO A O 1
ATOM 976 N N . MET A 1 128 ? 8.954 7.505 0.045 1.00 92.94 128 MET A N 1
ATOM 977 C CA . MET A 1 128 ? 9.182 6.900 -1.265 1.00 92.94 128 MET A CA 1
ATOM 978 C C . MET A 1 128 ? 8.961 5.392 -1.193 1.00 92.94 128 MET A C 1
ATOM 980 O O . MET A 1 128 ? 9.394 4.739 -0.247 1.00 92.94 128 MET A O 1
ATOM 984 N N . TYR A 1 129 ? 8.359 4.830 -2.238 1.00 94.12 129 TYR A N 1
ATOM 985 C CA . TYR A 1 129 ? 8.105 3.402 -2.368 1.00 94.12 129 TYR A CA 1
ATOM 986 C C . TYR A 1 129 ? 8.837 2.812 -3.578 1.00 94.12 129 TYR A C 1
ATOM 988 O O . TYR A 1 129 ? 8.221 2.551 -4.619 1.00 94.12 129 TYR A O 1
ATOM 996 N N . PRO A 1 130 ? 10.168 2.635 -3.469 1.00 92.00 130 PRO A N 1
ATOM 997 C CA . PRO A 1 130 ? 10.972 2.101 -4.558 1.00 92.00 130 PRO A CA 1
ATOM 998 C C . PRO A 1 130 ? 10.594 0.650 -4.851 1.00 92.00 130 PRO A C 1
ATOM 1000 O O . PRO A 1 130 ? 9.960 -0.012 -4.025 1.00 92.00 130 PRO A O 1
ATOM 1003 N N . VAL A 1 131 ? 11.007 0.147 -6.016 1.00 90.94 131 VAL A N 1
ATOM 1004 C CA . VAL A 1 131 ? 10.777 -1.253 -6.399 1.00 90.94 131 VAL A CA 1
ATOM 1005 C C . VAL A 1 131 ? 11.284 -2.211 -5.317 1.00 90.94 131 VAL A C 1
ATOM 1007 O O . VAL A 1 131 ? 12.415 -2.104 -4.844 1.00 90.94 131 VAL A O 1
ATOM 1010 N N . GLN A 1 132 ? 10.440 -3.172 -4.952 1.00 89.50 132 GLN A N 1
ATOM 1011 C CA . GLN A 1 132 ? 10.709 -4.193 -3.948 1.00 89.50 132 GLN A CA 1
ATOM 1012 C C . GLN A 1 132 ? 10.780 -5.565 -4.600 1.00 89.50 132 GLN A C 1
ATOM 1014 O O . GLN A 1 132 ? 9.809 -6.011 -5.202 1.00 89.50 132 GLN A O 1
ATOM 1019 N N . VAL A 1 133 ? 11.911 -6.248 -4.437 1.00 86.88 133 VAL A N 1
ATOM 1020 C CA . VAL A 1 133 ? 12.049 -7.675 -4.759 1.00 86.88 133 VAL A CA 1
ATOM 1021 C C . VAL A 1 133 ? 11.504 -8.532 -3.609 1.00 86.88 133 VAL A C 1
ATOM 1023 O O . VAL A 1 133 ? 11.596 -8.105 -2.454 1.00 86.88 133 VAL A O 1
ATOM 1026 N N . PRO A 1 134 ? 10.992 -9.748 -3.877 1.00 89.00 134 PRO A N 1
ATOM 1027 C CA . PRO A 1 134 ? 10.997 -10.482 -5.154 1.00 89.00 134 PRO A CA 1
ATOM 1028 C C . PRO A 1 134 ? 9.856 -10.125 -6.119 1.00 89.00 134 PRO A C 1
ATOM 1030 O O . PRO A 1 134 ? 8.924 -9.419 -5.761 1.00 89.00 134 PRO A O 1
ATOM 1033 N N . ILE A 1 135 ? 9.953 -10.626 -7.359 1.00 89.31 135 ILE A N 1
ATOM 1034 C CA . ILE A 1 135 ? 8.964 -10.437 -8.434 1.00 89.31 135 ILE A CA 1
ATOM 1035 C C . ILE A 1 135 ? 7.840 -11.472 -8.361 1.00 89.31 135 ILE A C 1
ATOM 1037 O O . ILE A 1 135 ? 8.109 -12.668 -8.258 1.00 89.31 135 ILE A O 1
ATOM 1041 N N . ALA A 1 136 ? 6.593 -11.016 -8.469 1.00 91.81 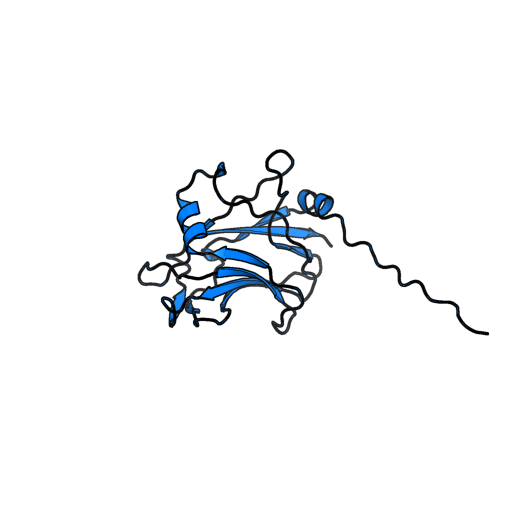136 ALA A N 1
ATOM 1042 C CA . ALA A 1 136 ? 5.425 -11.870 -8.632 1.00 91.81 136 ALA A CA 1
ATOM 1043 C C . ALA A 1 136 ? 5.231 -12.214 -10.119 1.00 91.81 136 ALA A C 1
ATOM 1045 O O . ALA A 1 136 ? 5.290 -11.337 -10.984 1.00 91.81 136 ALA A O 1
ATOM 1046 N N . ARG A 1 137 ? 5.010 -13.491 -10.421 1.00 92.25 137 ARG A N 1
ATOM 1047 C CA . ARG A 1 137 ? 4.832 -14.061 -11.766 1.00 92.25 137 ARG A CA 1
ATOM 1048 C C . ARG A 1 137 ? 3.457 -14.717 -11.900 1.00 92.25 137 ARG A C 1
ATOM 1050 O O . ARG A 1 137 ? 2.650 -14.653 -10.978 1.00 92.25 137 ARG A O 1
ATOM 1057 N N . GLU A 1 138 ? 3.206 -15.338 -13.051 1.00 92.00 138 GLU A N 1
ATOM 1058 C CA . GLU A 1 138 ? 1.995 -16.117 -13.325 1.00 92.00 138 GLU A CA 1
ATOM 1059 C C . GLU A 1 138 ? 1.567 -16.986 -12.129 1.00 92.00 138 GLU A C 1
ATOM 1061 O O . GLU A 1 138 ? 2.394 -17.598 -11.451 1.00 92.00 138 GLU A O 1
ATOM 1066 N N . ASP A 1 139 ? 0.255 -17.008 -11.882 1.00 89.44 139 ASP A N 1
ATOM 1067 C CA . ASP A 1 139 ? -0.411 -17.717 -10.781 1.00 89.44 139 ASP A CA 1
ATOM 1068 C C . ASP A 1 139 ? -0.052 -17.261 -9.362 1.00 89.44 139 ASP A C 1
ATOM 1070 O O . ASP A 1 139 ? -0.542 -17.838 -8.390 1.00 89.44 139 ASP A O 1
ATOM 1074 N N . GLN A 1 140 ? 0.705 -16.174 -9.230 1.00 94.19 140 GLN A N 1
ATOM 1075 C CA . GLN A 1 140 ? 0.883 -15.466 -7.968 1.00 94.19 140 GLN A CA 1
ATOM 1076 C C . GLN A 1 140 ? -0.048 -14.252 -7.882 1.00 94.19 140 GLN A C 1
ATOM 1078 O O . GLN A 1 140 ? -0.623 -13.787 -8.875 1.00 94.19 140 GLN A O 1
ATOM 1083 N N . HIS A 1 141 ? -0.179 -13.715 -6.674 1.00 95.56 141 HIS A N 1
ATOM 1084 C CA . HIS A 1 141 ? -0.861 -12.455 -6.425 1.00 95.56 141 HIS A CA 1
ATOM 1085 C C . HIS A 1 141 ? 0.074 -11.455 -5.766 1.00 95.56 141 HIS A C 1
ATOM 1087 O O . HIS A 1 141 ? 0.932 -11.819 -4.963 1.00 95.56 141 HIS A O 1
ATOM 1093 N N . LEU A 1 142 ? -0.137 -10.186 -6.096 1.00 95.69 142 LEU A N 1
ATOM 1094 C CA . LEU A 1 142 ? 0.416 -9.062 -5.364 1.00 95.69 142 LEU A CA 1
ATOM 1095 C C . LEU A 1 142 ? -0.656 -8.563 -4.389 1.00 95.69 142 LEU A C 1
ATOM 1097 O O . LEU A 1 142 ? -1.790 -8.323 -4.806 1.00 95.69 142 LEU A O 1
ATOM 1101 N N . GLU A 1 143 ? -0.315 -8.439 -3.110 1.00 96.69 143 GLU A N 1
ATOM 1102 C CA . GLU A 1 143 ? -1.258 -8.086 -2.044 1.00 96.69 143 GLU A CA 1
ATOM 1103 C C . GLU A 1 143 ? -0.722 -6.944 -1.175 1.00 96.69 143 GLU A C 1
ATOM 1105 O O . GLU A 1 143 ? 0.487 -6.840 -0.938 1.00 96.69 143 GLU A O 1
ATOM 1110 N N . LEU A 1 144 ? -1.640 -6.109 -0.683 1.00 97.06 144 LEU A N 1
ATOM 1111 C CA . LEU A 1 144 ? -1.414 -5.238 0.466 1.00 97.06 144 LEU A CA 1
ATOM 1112 C C . LEU A 1 144 ? -2.219 -5.793 1.633 1.00 97.06 144 LEU A C 1
ATOM 1114 O O . LEU A 1 144 ? -3.409 -6.096 1.485 1.00 97.06 144 LEU A O 1
ATOM 1118 N N . ARG A 1 145 ? -1.568 -5.925 2.784 1.00 96.44 145 ARG A N 1
ATOM 1119 C CA . ARG A 1 145 ? -2.186 -6.444 4.001 1.00 96.44 145 ARG A CA 1
ATOM 1120 C C . ARG A 1 145 ? -1.978 -5.491 5.162 1.00 96.44 145 ARG A C 1
ATOM 1122 O O . ARG A 1 145 ? -0.926 -4.868 5.252 1.00 96.44 145 ARG A O 1
ATOM 1129 N N . VAL A 1 146 ? -2.967 -5.413 6.038 1.00 96.88 146 VAL A N 1
ATOM 1130 C CA . VAL A 1 146 ? -2.907 -4.659 7.289 1.00 96.88 146 VAL A CA 1
ATOM 1131 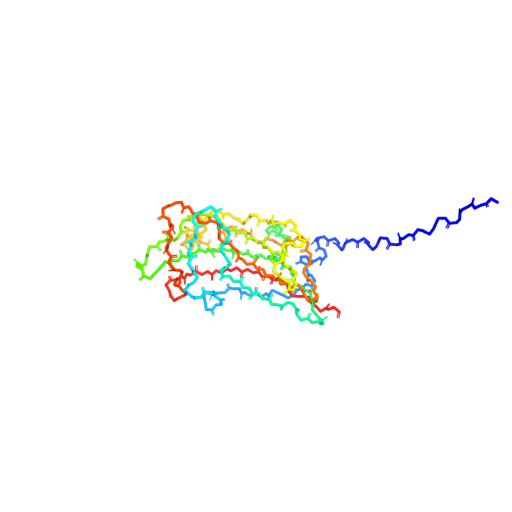C C . VAL A 1 146 ? -2.794 -5.644 8.442 1.00 96.88 146 VAL A C 1
ATOM 1133 O O . VAL A 1 146 ? -3.560 -6.605 8.506 1.00 96.88 146 VAL A O 1
ATOM 1136 N N . VAL A 1 147 ? -1.843 -5.411 9.343 1.00 96.25 147 VAL A N 1
ATOM 1137 C CA . VAL A 1 147 ? -1.863 -5.999 10.686 1.00 96.25 147 VAL A CA 1
ATOM 1138 C C . VAL A 1 147 ? -2.421 -4.929 11.604 1.00 96.25 147 VAL A C 1
ATOM 1140 O O . VAL A 1 147 ? -1.718 -3.974 11.917 1.00 96.25 147 VAL A O 1
ATOM 1143 N N . ALA A 1 148 ? -3.692 -5.069 11.971 1.00 95.00 148 ALA A N 1
ATOM 1144 C CA . ALA A 1 148 ? -4.376 -4.065 12.772 1.00 95.00 148 ALA A CA 1
ATOM 1145 C C . ALA A 1 148 ? -3.932 -4.122 14.238 1.00 95.00 148 ALA A C 1
ATOM 1147 O O . ALA A 1 148 ? -3.731 -5.210 14.803 1.00 95.00 148 ALA A O 1
ATOM 1148 N N . ASP A 1 149 ? -3.847 -2.949 14.855 1.00 95.00 149 ASP A N 1
ATOM 1149 C CA . ASP A 1 149 ? -3.680 -2.824 16.296 1.00 95.00 149 ASP A CA 1
ATOM 1150 C C . ASP A 1 149 ? -4.961 -3.204 17.040 1.00 95.00 149 ASP A C 1
ATOM 1152 O O . ASP A 1 149 ? -6.063 -3.228 16.493 1.00 95.00 149 ASP A O 1
ATOM 1156 N N . SER A 1 150 ? -4.834 -3.483 18.341 1.00 94.38 150 SER A N 1
ATOM 1157 C CA . SER A 1 150 ? -5.981 -3.866 19.178 1.00 94.38 150 SER A CA 1
ATOM 1158 C C . SER A 1 150 ? -7.079 -2.804 19.266 1.00 94.38 150 SER A C 1
ATOM 1160 O O . SER A 1 150 ? -8.206 -3.137 19.618 1.00 94.38 150 SER A O 1
ATOM 1162 N N . ALA A 1 151 ? -6.751 -1.539 18.984 1.00 92.56 151 ALA A N 1
ATOM 1163 C CA . ALA A 1 151 ? -7.716 -0.445 18.961 1.00 92.56 151 ALA A CA 1
ATOM 1164 C C . ALA A 1 151 ? -8.671 -0.531 17.759 1.00 92.56 151 ALA A C 1
ATOM 1166 O O . ALA A 1 151 ? -9.811 -0.096 17.883 1.00 92.56 151 ALA A O 1
ATOM 1167 N N . SER A 1 152 ? -8.228 -1.148 16.659 1.00 94.19 152 SER A N 1
ATOM 1168 C CA . SER A 1 152 ? -9.004 -1.325 15.428 1.00 94.19 152 SER A CA 1
ATOM 1169 C C . SER A 1 152 ? -9.544 -2.749 15.258 1.00 94.19 152 SER A C 1
ATOM 1171 O O . SER A 1 152 ? -9.899 -3.162 14.156 1.00 94.19 152 SER A O 1
ATOM 1173 N N . ASP A 1 153 ? -9.589 -3.547 16.329 1.00 95.19 153 ASP A N 1
ATOM 1174 C CA . ASP A 1 153 ? -10.165 -4.893 16.273 1.00 95.19 153 ASP A CA 1
ATOM 1175 C C . ASP A 1 153 ? -11.668 -4.836 15.970 1.00 95.19 153 ASP A C 1
ATOM 1177 O O . ASP A 1 153 ? -12.437 -4.196 16.690 1.00 95.19 153 ASP A O 1
ATOM 1181 N N . GLY A 1 154 ? -12.097 -5.537 14.919 1.00 94.12 154 GLY A N 1
ATOM 1182 C CA . GLY A 1 154 ? -13.488 -5.543 14.471 1.00 94.12 154 GLY A CA 1
ATOM 1183 C C . GLY A 1 154 ? -13.893 -4.353 13.598 1.00 94.12 154 GLY A C 1
ATOM 1184 O O . GLY A 1 154 ? -15.030 -4.343 13.126 1.00 94.12 154 GLY A O 1
ATOM 1185 N N . ASP A 1 155 ? -12.995 -3.397 13.336 1.00 96.12 155 ASP A N 1
ATOM 1186 C CA . ASP A 1 155 ? -13.255 -2.333 12.366 1.00 96.12 155 ASP A CA 1
ATOM 1187 C C . ASP A 1 155 ? -13.423 -2.912 10.960 1.00 96.12 155 ASP A C 1
ATOM 1189 O O . ASP A 1 155 ? -12.660 -3.772 10.519 1.00 96.12 155 ASP A O 1
ATOM 1193 N N . GLU A 1 156 ? -14.411 -2.416 10.222 1.00 96.62 156 GLU A N 1
ATOM 1194 C CA . GLU A 1 156 ? -14.610 -2.767 8.816 1.00 96.62 156 GLU A CA 1
ATOM 1195 C C . GLU A 1 156 ? -14.065 -1.654 7.927 1.00 96.62 156 GLU A C 1
ATOM 1197 O O . GLU A 1 156 ? -14.503 -0.507 8.032 1.00 96.62 156 GLU A O 1
ATOM 1202 N N . LEU A 1 157 ? -13.131 -1.998 7.037 1.00 96.50 157 LEU A N 1
ATOM 1203 C CA . LEU A 1 157 ? -12.564 -1.072 6.060 1.00 96.50 157 LEU A CA 1
ATOM 1204 C C . LEU A 1 157 ? -13.665 -0.470 5.178 1.00 96.50 157 LEU A C 1
ATOM 1206 O O . LEU A 1 157 ? -14.437 -1.204 4.564 1.00 96.50 157 LEU A O 1
ATOM 1210 N N . SER A 1 158 ? -13.668 0.857 5.045 1.00 97.00 158 SER A N 1
ATOM 1211 C CA . SER A 1 158 ? -14.479 1.603 4.081 1.00 97.00 158 SER A CA 1
ATOM 1212 C C . SER A 1 158 ? -13.596 2.127 2.953 1.00 97.00 158 SER A C 1
ATOM 1214 O O . SER A 1 158 ? -12.798 3.055 3.124 1.00 97.00 158 SER A O 1
ATOM 1216 N N . ALA A 1 159 ? -13.737 1.556 1.759 1.00 96.06 159 ALA A N 1
ATOM 1217 C CA . ALA A 1 159 ? -12.982 1.976 0.583 1.00 96.06 159 ALA A CA 1
ATOM 1218 C C . ALA A 1 159 ? -13.372 3.393 0.124 1.00 96.06 159 ALA A C 1
ATOM 1220 O O . ALA A 1 159 ? -12.558 4.080 -0.496 1.00 96.06 159 ALA A O 1
ATOM 1221 N N . SER A 1 160 ? -14.605 3.833 0.412 1.00 95.69 160 SER A N 1
ATOM 1222 C CA . SER A 1 160 ? -15.093 5.175 0.068 1.00 95.69 160 SER A CA 1
ATOM 1223 C C . SER A 1 160 ? -14.605 6.274 1.005 1.00 95.69 160 SER A C 1
ATOM 1225 O O . SER A 1 160 ? -14.470 7.408 0.547 1.00 95.69 160 SER A O 1
ATOM 1227 N N . ASP A 1 161 ? -14.341 5.947 2.271 1.00 96.31 161 ASP A N 1
ATOM 1228 C CA . ASP A 1 161 ? -13.828 6.902 3.264 1.00 96.31 161 ASP A CA 1
ATOM 1229 C C . ASP A 1 161 ? -12.289 6.892 3.326 1.00 96.31 161 ASP A C 1
ATOM 1231 O O . ASP A 1 161 ? -11.666 7.851 3.771 1.00 96.31 161 ASP A O 1
ATOM 1235 N N . SER A 1 162 ? -11.657 5.841 2.796 1.00 96.88 162 SER A N 1
ATOM 1236 C CA . SER A 1 162 ? -10.200 5.728 2.697 1.00 96.88 162 SER A CA 1
ATOM 1237 C C . SER A 1 162 ? -9.605 6.551 1.545 1.00 96.88 162 SER A C 1
ATOM 1239 O O . SER A 1 162 ? -10.181 6.692 0.462 1.00 96.88 162 SER A O 1
ATOM 1241 N N . SER A 1 163 ? -8.360 6.995 1.708 1.00 97.06 163 SER A N 1
ATOM 1242 C CA . SER A 1 163 ? -7.561 7.687 0.693 1.00 97.06 163 SER A CA 1
ATOM 1243 C C . SER A 1 163 ? -6.167 7.073 0.604 1.00 97.06 163 SER A C 1
ATOM 1245 O O . SER A 1 163 ? -5.342 7.226 1.501 1.00 97.06 163 SER A O 1
ATOM 1247 N N . ILE A 1 164 ? -5.871 6.366 -0.491 1.00 97.69 164 ILE A N 1
ATOM 1248 C CA . ILE A 1 164 ? -4.548 5.756 -0.689 1.00 97.69 164 ILE A CA 1
ATOM 1249 C C . ILE A 1 164 ? -3.945 6.084 -2.052 1.00 97.69 164 ILE A C 1
ATOM 1251 O O . ILE A 1 164 ? -4.643 6.216 -3.068 1.00 97.69 164 ILE A O 1
ATOM 1255 N N . ARG A 1 165 ? -2.612 6.132 -2.095 1.00 97.44 165 ARG A N 1
ATOM 1256 C CA . ARG A 1 165 ? -1.848 6.174 -3.341 1.00 97.44 165 ARG A CA 1
ATOM 1257 C C . ARG A 1 165 ? -0.593 5.328 -3.223 1.00 97.44 165 ARG A C 1
ATOM 1259 O O . ARG A 1 165 ? 0.473 5.824 -2.875 1.00 97.44 165 ARG A O 1
ATOM 1266 N N . MET A 1 166 ? -0.730 4.061 -3.593 1.00 96.81 166 MET A N 1
ATOM 1267 C CA . MET A 1 166 ? 0.372 3.099 -3.633 1.00 96.81 166 MET A CA 1
ATOM 1268 C C . MET A 1 166 ? 0.737 2.759 -5.079 1.00 96.81 166 MET A C 1
ATOM 1270 O O . MET A 1 166 ? -0.007 3.080 -6.013 1.00 96.81 166 MET A O 1
ATOM 1274 N N . TYR A 1 167 ? 1.882 2.108 -5.284 1.00 96.31 167 TYR A N 1
ATOM 1275 C CA . TYR A 1 167 ? 2.359 1.747 -6.619 1.00 96.31 167 TYR A CA 1
ATOM 1276 C C . TYR A 1 167 ? 2.828 0.304 -6.686 1.00 96.31 167 TYR A C 1
ATOM 1278 O O . TYR A 1 167 ? 3.414 -0.217 -5.742 1.00 96.31 167 TYR A O 1
ATOM 1286 N N . TYR A 1 168 ? 2.625 -0.295 -7.851 1.00 95.94 168 TYR A N 1
ATOM 1287 C CA . TYR A 1 168 ? 3.333 -1.490 -8.280 1.00 95.94 168 TYR A CA 1
ATOM 1288 C C . TYR A 1 168 ? 3.845 -1.277 -9.704 1.00 95.94 168 TYR A C 1
ATOM 1290 O O . TYR A 1 168 ? 3.325 -0.444 -10.452 1.00 95.94 168 TYR A O 1
ATOM 1298 N N . THR A 1 169 ? 4.877 -2.015 -10.084 1.00 95.00 169 THR A N 1
ATOM 1299 C CA . THR A 1 169 ? 5.464 -1.974 -11.419 1.00 95.00 169 THR A CA 1
ATOM 1300 C C . THR A 1 169 ? 5.061 -3.218 -12.201 1.00 95.00 169 THR A C 1
ATOM 1302 O O . THR A 1 169 ? 5.214 -4.336 -11.714 1.00 95.00 169 THR A O 1
ATOM 1305 N N . GLU A 1 170 ? 4.565 -3.019 -13.420 1.00 94.62 170 GLU A N 1
ATOM 1306 C CA . GLU A 1 170 ? 4.193 -4.067 -14.372 1.00 94.62 170 GLU A CA 1
ATOM 1307 C C . GLU A 1 170 ? 5.266 -4.234 -15.453 1.00 94.62 170 GLU A C 1
ATOM 1309 O O . GLU A 1 170 ? 5.673 -3.262 -16.097 1.00 94.62 170 GLU A O 1
ATOM 1314 N N . TYR A 1 171 ? 5.670 -5.481 -15.691 1.00 90.75 171 TYR A N 1
ATOM 1315 C CA . TYR A 1 171 ? 6.557 -5.885 -16.779 1.00 90.75 171 TYR A CA 1
ATOM 1316 C C . TYR A 1 171 ? 5.819 -6.815 -17.730 1.00 90.75 171 TYR A C 1
ATOM 1318 O O . TYR A 1 171 ? 4.965 -7.600 -17.314 1.00 90.75 171 TYR A O 1
ATOM 1326 N N . ASN A 1 172 ? 6.195 -6.749 -19.005 1.00 87.12 172 ASN A N 1
ATOM 1327 C CA . ASN A 1 172 ? 5.864 -7.792 -19.966 1.00 87.12 172 ASN A CA 1
ATOM 1328 C C . ASN A 1 172 ? 6.885 -8.920 -19.814 1.00 87.12 172 ASN A C 1
ATOM 1330 O O . ASN A 1 172 ? 8.085 -8.639 -19.760 1.00 87.12 172 ASN A O 1
ATOM 1334 N N . ASN A 1 173 ? 6.394 -10.153 -19.729 1.00 69.00 173 ASN A N 1
ATOM 1335 C CA . ASN A 1 173 ? 7.218 -11.358 -19.696 1.00 69.00 173 ASN A CA 1
ATOM 1336 C C . ASN A 1 173 ? 7.378 -11.947 -21.105 1.00 69.00 173 ASN A C 1
ATOM 1338 O O . ASN A 1 173 ? 6.427 -11.808 -21.910 1.00 69.00 173 ASN A O 1
#

Radius of gyration: 17.87 Å; chains: 1; bounding box: 51×61×39 Å

Foldseek 3Di:
DDDDPPPPPPPPDPDLQCVQAAFDKDKDKLVQFPFFFWAAAQDKTFGHKDAADQQKKKWWAHHDPDPVRIDWQFWAKFWAFPVRDGFWFWKKKFKAALVRHGPDDIDTPGINVLRHVLVPDDSVVGDTTTTDDDMGHHRMMITMIGNTHPVRHGGTTHSVSMTIITIMTMDGD

Secondary structure (DSSP, 8-state):
----------PPPPPHHHHHHHSEEEEEEGGGS-TTPBP-TTSEEEEEEEEPPTTEEEEES-S-SSTTSS---B-EEEEEESSSPBPPEEEEEEEE-TTS-B-S--EEEEEHHHHHHTTTS-TTTSPB---EEEEE-TT-EEEEEEEE-GGGTTPBEEEEEEEEEEEEEEEE-

Sequence (173 aa):
MADQLTRAQRHPDPDVRDLAQGGSPKTIRSSHLEDGATMNAGNEVTVWKSKVPADKAYLHGHGTDNRESGPEAFIYASIQNSTPEQIEGDLYAVITDSEGRDVHARKEIGDLETLAAAEDDNRTERPMYPVQVPIAREDQHLELRVVADSASDGDELSASDSSIRMYYTEYNN

pLDDT: mean 87.01, std 15.07, range [38.22, 97.81]